Protein AF-A0A4V7ICQ2-F1 (afdb_monomer_lite)

Sequence (90 aa):
MANRILPLMLNQNEQEWMVEMESRLVANDIDVMADGIRVGLGIGKIFTPIHRLLPDSDQFIPVLQDYWKYYPAVYLYYHNTVIKPSGFKC

Secondary structure (DSSP, 8-state):
----PPPEEEEETTEEEEE----S---S-HHHHHHHHHTTS------HHHHTTSTTGGGPPP--GGGPPPPPPP-----TT---------

Structure (mmCIF, N/CA/C/O backbone):
data_AF-A0A4V7ICQ2-F1
#
_entry.id   AF-A0A4V7ICQ2-F1
#
loop_
_atom_site.group_PDB
_atom_site.id
_atom_site.type_symbol
_atom_site.label_atom_id
_atom_site.label_alt_id
_atom_site.label_comp_id
_atom_site.label_asym_id
_atom_site.label_entity_id
_atom_site.label_seq_id
_atom_site.pdbx_PDB_ins_code
_atom_site.Cartn_x
_atom_site.Cartn_y
_atom_site.Cartn_z
_atom_site.occupancy
_atom_site.B_iso_or_equiv
_atom_site.auth_seq_id
_atom_site.auth_comp_id
_atom_site.auth_asym_id
_atom_site.auth_atom_id
_atom_site.pdbx_PDB_model_num
ATOM 1 N N . MET A 1 1 ? 19.634 -1.638 18.663 1.00 39.62 1 MET A N 1
ATOM 2 C CA . MET A 1 1 ? 18.189 -1.362 18.837 1.00 39.62 1 MET A CA 1
ATOM 3 C C . MET A 1 1 ? 17.476 -1.597 17.504 1.00 39.62 1 MET A C 1
ATOM 5 O O . MET A 1 1 ? 17.138 -0.643 16.825 1.00 39.62 1 MET A O 1
ATOM 9 N N . ALA A 1 2 ? 17.327 -2.852 17.076 1.00 51.53 2 ALA A N 1
ATOM 10 C CA . ALA A 1 2 ? 16.952 -3.183 15.697 1.00 51.53 2 ALA A CA 1
ATOM 11 C C . ALA A 1 2 ? 15.813 -4.214 15.668 1.00 51.53 2 ALA A C 1
ATOM 13 O O . ALA A 1 2 ? 16.027 -5.346 15.269 1.00 51.53 2 ALA A O 1
ATOM 14 N N . ASN A 1 3 ? 14.638 -3.847 16.193 1.00 60.25 3 ASN A N 1
ATOM 15 C CA . ASN A 1 3 ? 13.377 -4.563 15.950 1.00 60.25 3 ASN A CA 1
ATOM 16 C C . ASN A 1 3 ? 12.183 -3.712 16.425 1.00 60.25 3 ASN A C 1
ATOM 18 O O . ASN A 1 3 ? 11.473 -4.079 17.358 1.00 60.25 3 ASN A O 1
ATOM 22 N N . ARG A 1 4 ? 12.037 -2.498 15.883 1.00 66.19 4 ARG A N 1
ATOM 23 C CA . ARG A 1 4 ? 10.875 -1.644 16.165 1.00 66.19 4 ARG A CA 1
ATOM 24 C C . ARG A 1 4 ? 10.071 -1.489 14.888 1.00 66.19 4 ARG A C 1
ATOM 26 O O . ARG A 1 4 ? 10.626 -1.099 13.864 1.00 66.19 4 ARG A O 1
ATOM 33 N N . ILE A 1 5 ? 8.785 -1.804 14.969 1.00 75.81 5 ILE A N 1
ATOM 34 C CA . ILE A 1 5 ? 7.825 -1.512 13.910 1.00 75.81 5 ILE A CA 1
ATOM 35 C C . ILE A 1 5 ? 7.536 -0.014 13.998 1.00 75.81 5 ILE A C 1
ATOM 37 O O . ILE A 1 5 ? 7.253 0.496 15.079 1.00 75.81 5 ILE A O 1
ATOM 41 N N . LEU A 1 6 ? 7.694 0.698 12.883 1.00 81.12 6 LEU A N 1
ATOM 42 C CA . LEU A 1 6 ? 7.356 2.116 12.817 1.00 81.12 6 LEU A CA 1
ATOM 43 C C . LEU A 1 6 ? 5.830 2.279 12.758 1.00 81.12 6 LEU A C 1
ATOM 45 O O . LEU A 1 6 ? 5.178 1.465 12.095 1.00 81.12 6 LEU A O 1
ATOM 49 N N . PRO A 1 7 ? 5.269 3.325 13.393 1.00 85.81 7 PRO A N 1
ATOM 50 C CA . PRO A 1 7 ? 3.844 3.610 13.307 1.00 85.81 7 PRO A CA 1
ATOM 51 C C . PRO A 1 7 ? 3.413 3.860 11.858 1.00 85.81 7 PRO A C 1
ATOM 53 O O . PRO A 1 7 ? 4.217 4.194 10.976 1.00 85.81 7 PRO A O 1
ATOM 56 N N . LEU A 1 8 ? 2.116 3.705 11.601 1.00 87.31 8 LEU A N 1
ATOM 57 C CA . LEU A 1 8 ? 1.538 4.014 10.302 1.00 87.31 8 LEU A CA 1
ATOM 58 C C . LEU A 1 8 ? 1.591 5.528 10.075 1.00 87.31 8 LEU A C 1
ATOM 60 O O . LEU A 1 8 ? 0.971 6.297 10.803 1.00 87.31 8 LEU A O 1
ATOM 64 N N . MET A 1 9 ? 2.325 5.929 9.039 1.00 90.06 9 MET A N 1
ATOM 65 C CA . MET A 1 9 ? 2.426 7.318 8.599 1.00 90.06 9 MET A CA 1
ATOM 66 C C . MET A 1 9 ? 1.280 7.644 7.641 1.00 90.06 9 MET A C 1
ATOM 68 O O . MET A 1 9 ? 1.190 7.039 6.568 1.00 90.06 9 MET A O 1
ATOM 72 N N . LEU A 1 10 ? 0.454 8.619 8.003 1.00 91.00 10 LEU A N 1
ATOM 73 C CA . LEU A 1 10 ? -0.611 9.183 7.175 1.00 91.00 10 LEU A CA 1
ATOM 74 C C . LEU A 1 10 ? -0.294 10.650 6.867 1.00 91.00 10 LEU A C 1
ATOM 76 O O . LEU A 1 10 ? 0.323 11.330 7.685 1.00 91.00 10 LEU A O 1
ATOM 80 N N . ASN A 1 11 ? -0.691 11.144 5.697 1.00 92.12 11 ASN A N 1
ATOM 81 C CA . ASN A 1 11 ? -0.542 12.552 5.337 1.00 92.12 11 ASN A CA 1
ATOM 82 C C . ASN A 1 11 ? -1.916 13.215 5.298 1.00 92.12 11 ASN A C 1
ATOM 84 O O . ASN A 1 11 ? -2.737 12.834 4.482 1.00 92.12 11 ASN A O 1
ATOM 88 N N . GLN A 1 12 ? -2.168 14.200 6.152 1.00 91.00 12 GLN A N 1
ATOM 89 C CA . GLN A 1 12 ? -3.397 14.986 6.101 1.00 91.00 12 GLN A CA 1
ATOM 90 C C . GLN A 1 12 ? -3.018 16.456 6.004 1.00 91.00 12 GLN A C 1
ATOM 92 O O . GLN A 1 12 ? -2.390 16.979 6.921 1.00 91.00 12 GLN A O 1
ATOM 97 N N . ASN A 1 13 ? -3.414 17.128 4.921 1.00 86.25 13 ASN A N 1
ATOM 98 C CA . ASN A 1 13 ? -3.116 18.548 4.698 1.00 86.25 13 ASN A CA 1
ATOM 99 C C . ASN A 1 13 ? -1.618 18.869 4.856 1.00 86.25 13 ASN A C 1
ATOM 101 O O . ASN A 1 13 ? -1.258 19.783 5.591 1.00 86.25 13 ASN A O 1
ATOM 105 N N . GLU A 1 14 ? -0.746 18.071 4.227 1.00 83.88 14 GLU A N 1
ATOM 106 C CA . GLU A 1 14 ? 0.722 18.195 4.304 1.00 83.88 14 GLU A CA 1
ATOM 107 C C . GLU A 1 14 ? 1.332 17.897 5.686 1.00 83.88 14 GLU A C 1
ATOM 109 O O . GLU A 1 14 ? 2.554 17.848 5.826 1.00 83.88 14 GLU A O 1
ATOM 114 N N . GLN A 1 15 ? 0.510 17.607 6.696 1.00 88.69 15 GLN A N 1
ATOM 115 C CA . GLN A 1 15 ? 0.957 17.209 8.022 1.00 88.69 15 GLN A CA 1
ATOM 116 C C . GLN A 1 15 ? 1.065 15.685 8.127 1.00 88.69 15 GLN A C 1
ATOM 118 O O . GLN A 1 15 ? 0.153 14.946 7.749 1.00 88.69 15 GLN A O 1
ATOM 123 N N . GLU A 1 16 ? 2.184 15.205 8.672 1.00 90.12 16 GLU A N 1
ATOM 124 C CA . GLU A 1 16 ? 2.378 13.783 8.953 1.00 90.12 16 GLU A CA 1
ATOM 125 C C . GLU A 1 16 ? 1.740 13.387 10.288 1.00 90.12 16 GLU A C 1
ATOM 127 O O . GLU A 1 16 ? 2.006 13.981 11.334 1.00 90.12 16 GLU A O 1
ATOM 132 N N . TRP A 1 17 ? 0.924 12.338 10.242 1.00 91.69 17 TRP A N 1
ATOM 133 C CA . TRP A 1 17 ? 0.283 11.720 11.393 1.00 91.69 17 TRP A CA 1
ATOM 134 C C . TRP A 1 17 ? 0.872 10.335 11.624 1.00 91.69 17 TRP A C 1
ATOM 136 O O . TRP A 1 17 ? 0.959 9.530 10.698 1.00 91.69 17 TRP A O 1
ATOM 146 N N . MET A 1 18 ? 1.254 10.061 12.870 1.00 91.50 18 MET A N 1
ATOM 147 C CA . MET A 1 18 ? 1.736 8.753 13.306 1.00 91.50 18 MET A CA 1
ATOM 148 C C . MET A 1 18 ? 0.626 8.041 14.063 1.00 91.50 18 MET A C 1
ATOM 150 O O . MET A 1 18 ? 0.224 8.486 15.139 1.00 91.50 18 MET A O 1
ATOM 154 N N . VAL A 1 19 ? 0.137 6.940 13.504 1.00 88.50 19 VAL A N 1
ATOM 155 C CA . VAL A 1 19 ? -0.900 6.114 14.123 1.00 88.50 19 VAL A CA 1
ATOM 156 C C . VAL A 1 19 ? -0.286 4.786 14.542 1.00 88.50 19 VAL A C 1
ATOM 158 O O . VAL A 1 19 ? 0.195 4.018 13.708 1.00 88.50 19 VAL A O 1
ATOM 161 N N . GLU A 1 20 ? -0.307 4.513 15.843 1.00 87.50 20 GLU A N 1
ATOM 162 C CA . GLU A 1 20 ? 0.034 3.193 16.371 1.00 87.50 20 GLU A CA 1
ATOM 163 C C . GLU A 1 20 ? -1.078 2.207 16.000 1.00 87.50 20 GLU A C 1
ATOM 165 O O . GLU A 1 20 ? -2.251 2.424 16.308 1.00 87.50 20 GLU A O 1
ATOM 170 N N . MET A 1 21 ? -0.711 1.133 15.303 1.00 83.44 21 MET A N 1
ATOM 171 C CA . MET A 1 21 ? -1.640 0.101 14.849 1.00 83.44 21 MET A CA 1
ATOM 172 C C . MET A 1 21 ? -1.162 -1.253 15.360 1.00 83.44 21 MET A C 1
ATOM 174 O O . MET A 1 21 ? 0.013 -1.596 15.221 1.00 83.44 21 MET A O 1
ATOM 178 N N . GLU A 1 22 ? -2.077 -2.051 15.904 1.00 81.06 22 GLU A N 1
ATOM 179 C CA . GLU A 1 22 ? -1.787 -3.448 16.210 1.00 81.06 22 GLU A CA 1
ATOM 180 C C . GLU A 1 22 ? -1.636 -4.216 14.888 1.00 81.06 22 GLU A C 1
ATOM 182 O O . GLU A 1 22 ? -2.612 -4.498 14.189 1.00 81.06 22 GLU A O 1
ATOM 187 N N . SER A 1 23 ? -0.392 -4.502 14.497 1.00 73.81 23 SER A N 1
ATOM 188 C CA . SER A 1 23 ? -0.125 -5.237 13.263 1.00 73.81 23 SER A CA 1
ATOM 189 C C . SER A 1 23 ? -0.322 -6.734 13.473 1.00 73.81 23 SER A C 1
ATOM 191 O O . SER A 1 23 ? 0.322 -7.344 14.325 1.00 73.81 23 SER A O 1
ATOM 193 N N . ARG A 1 24 ? -1.179 -7.336 12.644 1.00 75.75 24 ARG A N 1
ATOM 194 C CA . ARG A 1 24 ? -1.388 -8.792 12.603 1.00 75.75 24 ARG A CA 1
ATOM 195 C C . ARG A 1 24 ? -0.345 -9.523 11.755 1.00 75.75 24 ARG A C 1
ATOM 197 O O . ARG A 1 24 ? -0.162 -10.722 11.933 1.00 75.75 24 ARG A O 1
ATOM 204 N N . LEU A 1 25 ? 0.319 -8.820 10.833 1.00 82.31 25 LEU A N 1
ATOM 205 C CA . LEU A 1 25 ? 1.313 -9.385 9.923 1.00 82.31 25 LEU A CA 1
ATOM 206 C C . LEU A 1 25 ? 2.347 -8.329 9.527 1.00 82.31 25 LEU A C 1
ATOM 208 O O . LEU A 1 25 ? 2.002 -7.234 9.087 1.00 82.31 25 LEU A O 1
ATOM 212 N N . VAL A 1 26 ? 3.624 -8.690 9.626 1.00 84.75 26 VAL A N 1
ATOM 213 C CA . VAL A 1 26 ? 4.736 -7.913 9.073 1.00 84.75 26 VAL A CA 1
ATOM 214 C C . VAL A 1 26 ? 5.476 -8.799 8.082 1.00 84.75 26 VAL A C 1
ATOM 216 O O . VAL A 1 26 ? 6.062 -9.806 8.473 1.00 84.75 26 VAL A O 1
ATOM 219 N N . ALA A 1 27 ? 5.460 -8.416 6.808 1.00 84.12 27 ALA A N 1
ATOM 220 C CA . ALA A 1 27 ? 6.222 -9.070 5.753 1.00 84.12 27 ALA A CA 1
ATOM 221 C C . ALA A 1 27 ? 6.988 -8.024 4.930 1.00 84.12 27 ALA A C 1
ATOM 223 O O . ALA A 1 27 ? 6.532 -6.896 4.752 1.00 84.12 27 ALA A O 1
ATOM 224 N N . ASN A 1 28 ? 8.178 -8.403 4.461 1.00 82.62 28 ASN A N 1
ATOM 225 C CA . ASN A 1 28 ? 9.017 -7.580 3.577 1.00 82.62 28 ASN A CA 1
ATOM 226 C C . ASN A 1 28 ? 8.732 -7.863 2.089 1.00 82.62 28 ASN A C 1
ATOM 228 O O . ASN A 1 28 ? 9.211 -7.168 1.203 1.00 82.62 28 ASN A O 1
ATOM 232 N N . ASP A 1 29 ? 7.955 -8.905 1.816 1.00 86.31 29 ASP A N 1
ATOM 233 C CA . ASP A 1 29 ? 7.606 -9.321 0.470 1.00 86.31 29 ASP A CA 1
ATOM 234 C C . ASP A 1 29 ? 6.196 -8.822 0.124 1.00 86.31 29 ASP A C 1
ATOM 236 O O . ASP A 1 29 ? 5.253 -8.998 0.903 1.00 86.31 29 ASP A O 1
ATOM 240 N N . ILE A 1 30 ? 6.066 -8.151 -1.022 1.00 86.19 30 ILE A N 1
ATOM 241 C CA . ILE A 1 30 ? 4.801 -7.546 -1.447 1.00 86.19 30 ILE A CA 1
ATOM 242 C C . ILE A 1 30 ? 3.790 -8.623 -1.850 1.00 86.19 30 ILE A C 1
ATOM 244 O O . ILE A 1 30 ? 2.600 -8.430 -1.599 1.00 86.19 30 ILE A O 1
ATOM 248 N N . ASP A 1 31 ? 4.234 -9.757 -2.390 1.00 88.88 31 ASP A N 1
ATOM 249 C CA . ASP A 1 31 ? 3.350 -10.857 -2.773 1.00 88.88 31 ASP A CA 1
ATOM 250 C C . ASP A 1 31 ? 2.761 -11.515 -1.521 1.00 88.88 31 ASP A C 1
ATOM 252 O O . ASP A 1 31 ? 1.547 -11.692 -1.426 1.00 88.88 31 ASP A O 1
ATOM 256 N N . VAL A 1 32 ? 3.591 -11.734 -0.494 1.00 89.62 32 VAL A N 1
ATOM 257 C CA . VAL A 1 32 ? 3.133 -12.238 0.815 1.00 89.62 32 VAL A CA 1
ATOM 258 C C . VAL A 1 32 ? 2.146 -11.267 1.474 1.00 89.62 32 VAL A C 1
ATOM 260 O O . VAL A 1 32 ? 1.148 -11.693 2.062 1.00 89.62 32 VAL A O 1
ATOM 263 N N . MET A 1 33 ? 2.388 -9.955 1.369 1.00 90.44 33 MET A N 1
ATOM 264 C CA . MET A 1 33 ? 1.441 -8.947 1.857 1.00 90.44 33 MET A CA 1
ATOM 265 C C . MET A 1 33 ? 0.125 -8.975 1.071 1.00 90.44 33 MET A C 1
ATOM 267 O O . MET A 1 33 ? -0.941 -8.930 1.685 1.00 90.44 33 MET A O 1
ATOM 271 N N . ALA A 1 34 ? 0.179 -9.059 -0.259 1.00 90.94 34 ALA A N 1
ATOM 272 C CA . ALA A 1 34 ? -1.005 -9.111 -1.112 1.00 90.94 34 ALA A CA 1
ATOM 273 C C . ALA A 1 34 ? -1.848 -10.362 -0.827 1.00 90.94 34 ALA A C 1
ATOM 275 O O . ALA A 1 34 ? -3.063 -10.248 -0.672 1.00 90.94 34 ALA A O 1
ATOM 276 N N . ASP A 1 35 ? -1.220 -11.524 -0.647 1.00 91.25 35 ASP A N 1
ATOM 277 C CA . ASP A 1 35 ? -1.905 -12.761 -0.261 1.00 91.25 35 ASP A CA 1
ATOM 278 C C . ASP A 1 35 ? -2.581 -12.644 1.107 1.00 91.25 35 ASP A C 1
ATOM 280 O O . ASP A 1 35 ? -3.735 -13.045 1.263 1.00 91.25 35 ASP A O 1
ATOM 284 N N . GLY A 1 36 ? -1.913 -12.016 2.080 1.00 90.69 36 GLY A N 1
ATOM 285 C CA . GLY A 1 36 ? -2.508 -11.716 3.384 1.00 90.69 36 GLY A CA 1
ATOM 286 C C . GLY A 1 36 ? -3.775 -10.858 3.277 1.00 90.69 36 GLY A C 1
ATOM 287 O O . GLY A 1 36 ? -4.761 -11.109 3.974 1.00 90.69 36 GLY A O 1
ATOM 288 N N . ILE A 1 37 ? -3.782 -9.875 2.374 1.00 91.56 37 ILE A N 1
ATOM 289 C CA . ILE A 1 37 ? -4.965 -9.046 2.105 1.00 91.56 37 ILE A CA 1
ATOM 290 C C . ILE A 1 37 ? -6.065 -9.879 1.434 1.00 91.56 37 ILE A C 1
ATOM 292 O O . ILE A 1 37 ? -7.216 -9.802 1.863 1.00 91.56 37 ILE A O 1
ATOM 296 N N . ARG A 1 38 ? -5.724 -10.709 0.436 1.00 91.75 38 ARG A N 1
ATOM 297 C CA . ARG A 1 38 ? -6.683 -11.560 -0.300 1.00 91.75 38 ARG A CA 1
ATOM 298 C C . ARG A 1 38 ? -7.452 -12.506 0.614 1.00 91.75 38 ARG A C 1
ATOM 300 O O . ARG A 1 38 ? -8.653 -12.685 0.441 1.00 91.75 38 ARG A O 1
ATOM 307 N N . VAL A 1 39 ? -6.783 -13.084 1.610 1.00 92.00 39 VAL A N 1
ATOM 308 C CA . VAL A 1 39 ? -7.428 -13.985 2.583 1.00 92.00 39 VAL A CA 1
ATOM 309 C C . VAL A 1 39 ? -8.167 -13.241 3.703 1.00 92.00 39 VAL A C 1
ATOM 311 O O . VAL A 1 39 ? -8.696 -13.875 4.615 1.00 92.00 39 VAL A O 1
ATOM 314 N N . GLY A 1 40 ? -8.212 -11.905 3.662 1.00 88.56 40 GLY A N 1
ATOM 315 C CA . GLY A 1 40 ? -8.931 -11.085 4.635 1.00 88.56 40 GLY A CA 1
ATOM 316 C C . GLY A 1 40 ? -8.236 -10.961 5.993 1.00 88.56 40 GLY A C 1
ATOM 317 O O . GLY A 1 40 ? -8.899 -10.680 6.992 1.00 88.56 40 GLY A O 1
ATOM 318 N N . LEU A 1 41 ? -6.911 -11.152 6.064 1.00 89.06 41 LEU A N 1
ATOM 319 C CA . LEU A 1 41 ? -6.160 -11.049 7.323 1.00 89.06 41 LEU A CA 1
ATOM 320 C C . LEU A 1 41 ? -6.224 -9.630 7.922 1.00 89.06 41 LEU A C 1
ATOM 322 O O . LEU A 1 41 ? -6.187 -9.457 9.147 1.00 89.06 41 LEU A O 1
ATOM 326 N N . GLY A 1 42 ? -6.355 -8.618 7.060 1.00 87.25 42 GLY A N 1
ATOM 327 C CA . GLY A 1 42 ? -6.544 -7.226 7.444 1.00 87.25 42 GLY A CA 1
ATOM 328 C C . GLY A 1 42 ? -6.324 -6.245 6.294 1.00 87.25 42 GLY A C 1
ATOM 329 O O . GLY A 1 42 ? -6.268 -6.621 5.124 1.00 87.25 42 GLY A O 1
ATOM 330 N N . ILE A 1 43 ? -6.182 -4.969 6.654 1.00 89.75 43 ILE A N 1
ATOM 331 C CA . ILE A 1 43 ? -5.833 -3.890 5.726 1.00 89.75 43 ILE A CA 1
ATOM 332 C C . ILE A 1 43 ? -4.314 -3.886 5.551 1.00 89.75 43 ILE A C 1
ATOM 334 O O . ILE A 1 43 ? -3.574 -3.720 6.521 1.00 89.75 43 ILE A O 1
ATOM 338 N N . GLY A 1 44 ? -3.852 -4.060 4.316 1.00 89.44 44 GLY A N 1
ATOM 339 C CA . GLY A 1 44 ? -2.436 -3.969 3.977 1.00 89.44 44 GLY A CA 1
ATOM 340 C C . GLY A 1 44 ? -2.076 -2.658 3.286 1.00 89.44 44 GLY A C 1
ATOM 341 O O . GLY A 1 44 ? -2.934 -1.873 2.886 1.00 89.44 44 GLY A O 1
ATOM 342 N N . LYS A 1 45 ? -0.770 -2.430 3.136 1.00 89.00 45 LYS A N 1
ATOM 343 C CA . LYS A 1 45 ? -0.211 -1.256 2.462 1.00 89.00 45 LYS A CA 1
ATOM 344 C C . LYS A 1 45 ? 0.653 -1.714 1.296 1.00 89.00 45 LYS A C 1
ATOM 346 O O . LYS A 1 45 ? 1.664 -2.376 1.510 1.00 89.00 45 LYS A O 1
ATOM 351 N N . ILE A 1 46 ? 0.267 -1.328 0.084 1.00 90.56 46 ILE A N 1
ATOM 352 C CA . ILE A 1 46 ? 0.984 -1.649 -1.154 1.00 90.56 46 ILE A CA 1
ATOM 353 C C . ILE A 1 46 ? 1.250 -0.347 -1.911 1.00 90.56 46 ILE A C 1
ATOM 355 O O . ILE A 1 46 ? 0.405 0.546 -1.952 1.00 90.56 46 ILE A O 1
ATOM 359 N N . PHE A 1 47 ? 2.432 -0.228 -2.516 1.00 89.94 47 PHE A N 1
ATOM 360 C CA . PHE A 1 47 ? 2.744 0.901 -3.388 1.00 89.94 47 PHE A CA 1
ATOM 361 C C . PHE A 1 47 ? 1.888 0.860 -4.654 1.00 89.94 47 PHE A C 1
ATOM 363 O O . PHE A 1 47 ? 1.839 -0.162 -5.335 1.00 89.94 47 PHE A O 1
ATOM 370 N N . THR A 1 48 ? 1.280 1.989 -5.021 1.00 91.44 48 THR A N 1
ATOM 371 C CA . THR A 1 48 ? 0.363 2.080 -6.168 1.00 91.44 48 THR A CA 1
ATOM 372 C C . THR A 1 48 ? 0.946 1.526 -7.475 1.00 91.44 48 THR A C 1
ATOM 374 O O . THR A 1 48 ? 0.230 0.806 -8.165 1.00 91.44 48 THR A O 1
ATOM 377 N N . PRO A 1 49 ? 2.222 1.781 -7.846 1.00 90.00 49 PRO A N 1
ATOM 378 C CA . PRO A 1 49 ? 2.795 1.177 -9.047 1.00 90.00 49 PRO A CA 1
ATOM 379 C C . PRO A 1 49 ? 2.863 -0.351 -8.986 1.00 90.00 49 PRO A C 1
ATOM 381 O O . PRO A 1 49 ? 2.648 -0.988 -10.006 1.00 90.00 49 PRO A O 1
ATOM 384 N N . ILE A 1 50 ? 3.124 -0.930 -7.811 1.00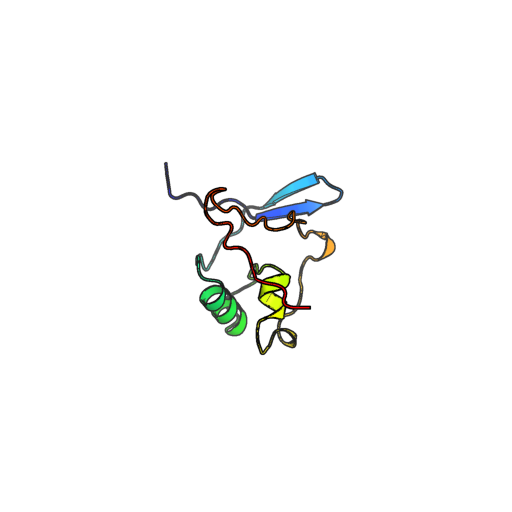 90.44 50 ILE A N 1
ATOM 385 C CA . ILE A 1 50 ? 3.198 -2.385 -7.634 1.00 90.44 50 ILE A CA 1
ATOM 386 C C . ILE A 1 50 ? 1.801 -3.002 -7.634 1.00 90.44 50 ILE A C 1
ATOM 388 O O . ILE A 1 50 ? 1.588 -4.009 -8.297 1.00 90.44 50 ILE A O 1
ATOM 392 N N . HIS A 1 51 ? 0.829 -2.361 -6.976 1.00 92.00 51 HIS A N 1
ATOM 393 C CA . HIS A 1 51 ? -0.577 -2.777 -7.022 1.00 92.00 51 HIS A CA 1
ATOM 394 C C . HIS A 1 51 ? -1.090 -2.901 -8.464 1.00 92.00 51 HIS A C 1
ATOM 396 O O . HIS A 1 51 ? -1.710 -3.904 -8.789 1.00 92.00 51 HIS A O 1
ATOM 402 N N . ARG A 1 52 ? -0.751 -1.958 -9.354 1.00 91.69 52 ARG A N 1
ATOM 403 C CA . ARG A 1 52 ? -1.132 -2.019 -10.781 1.00 91.69 52 ARG A CA 1
ATOM 404 C C . ARG A 1 52 ? -0.519 -3.190 -11.554 1.00 91.69 52 ARG A C 1
ATOM 406 O O . ARG A 1 52 ? -1.004 -3.499 -12.636 1.00 91.69 52 ARG A O 1
ATOM 413 N N . LEU A 1 53 ? 0.565 -3.782 -11.056 1.00 92.25 53 LEU A N 1
ATOM 414 C CA . LEU A 1 53 ? 1.207 -4.945 -11.676 1.00 92.25 53 LEU A CA 1
ATOM 415 C C . LEU A 1 53 ? 0.589 -6.266 -11.202 1.00 92.25 53 LEU A C 1
ATOM 417 O O . LEU A 1 53 ? 0.884 -7.306 -11.789 1.00 92.25 53 LEU A O 1
ATOM 421 N N . LEU A 1 54 ? -0.255 -6.241 -10.164 1.00 91.00 54 LEU A N 1
ATOM 422 C CA . LEU A 1 54 ? -0.951 -7.434 -9.695 1.00 91.00 54 LEU A CA 1
ATOM 423 C C . LEU A 1 54 ? -2.033 -7.848 -10.709 1.00 91.00 54 LEU A C 1
ATOM 425 O O . LEU A 1 54 ? -2.781 -6.991 -11.191 1.00 91.00 54 LEU A O 1
ATOM 429 N N . PRO A 1 55 ? -2.154 -9.151 -11.019 1.00 90.56 55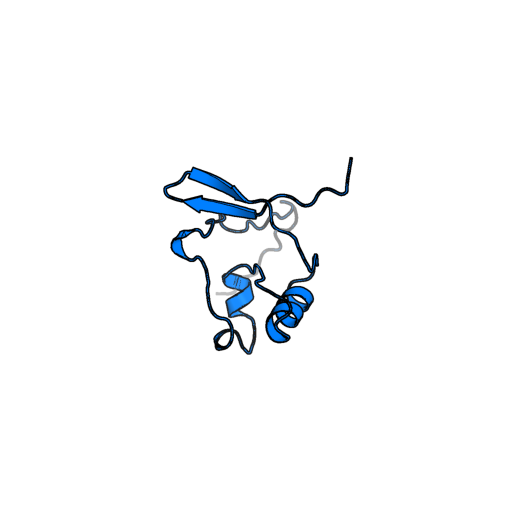 PRO A N 1
ATOM 430 C CA . PRO A 1 55 ? -3.095 -9.648 -12.026 1.00 90.56 55 PRO A CA 1
ATOM 431 C C . PRO A 1 55 ? -4.567 -9.407 -11.655 1.00 90.56 55 PRO A C 1
ATOM 433 O O . PRO A 1 55 ? -5.414 -9.319 -12.536 1.00 90.56 55 PRO A O 1
ATOM 436 N N . ASP A 1 56 ? -4.855 -9.283 -10.365 1.00 92.69 56 ASP A N 1
ATOM 437 C CA . ASP A 1 56 ? -6.167 -9.102 -9.741 1.00 92.69 56 ASP A CA 1
ATOM 438 C C . ASP A 1 56 ? -6.277 -7.742 -9.029 1.00 92.69 56 ASP A C 1
ATOM 440 O O . ASP A 1 56 ? -6.956 -7.597 -8.013 1.00 92.69 56 ASP A O 1
ATOM 444 N N . SER A 1 57 ? -5.559 -6.732 -9.531 1.00 90.81 57 SER A N 1
ATOM 445 C CA . SER A 1 57 ? -5.517 -5.386 -8.941 1.00 90.81 57 SER A CA 1
ATOM 446 C C . SER A 1 57 ? -6.905 -4.755 -8.732 1.00 90.81 57 SER A C 1
ATOM 448 O O . SER A 1 57 ? -7.092 -3.982 -7.790 1.00 90.81 57 SER A O 1
ATOM 450 N N . ASP A 1 58 ? -7.888 -5.117 -9.551 1.00 93.31 58 ASP A N 1
ATOM 451 C CA . ASP A 1 58 ? -9.282 -4.674 -9.487 1.00 93.31 58 ASP A CA 1
ATOM 452 C C . ASP A 1 58 ? -10.063 -5.236 -8.287 1.00 93.31 58 ASP A C 1
ATOM 454 O O . ASP A 1 58 ? -11.077 -4.660 -7.893 1.00 93.31 58 ASP A O 1
ATOM 458 N N . GLN A 1 59 ? -9.576 -6.311 -7.661 1.00 92.94 59 GLN A N 1
ATOM 459 C CA . GLN A 1 59 ? -10.190 -6.902 -6.467 1.00 92.94 59 GLN A CA 1
ATOM 460 C C . GLN A 1 59 ? -9.801 -6.176 -5.170 1.00 92.94 59 GLN A C 1
ATOM 462 O O . GLN A 1 59 ? -10.414 -6.394 -4.123 1.00 92.94 59 GLN A O 1
ATOM 467 N N . PHE A 1 60 ? -8.799 -5.293 -5.217 1.00 92.75 60 PHE A N 1
ATOM 468 C CA . PHE A 1 60 ? -8.359 -4.523 -4.057 1.00 92.75 60 PHE A CA 1
ATOM 469 C C . PHE A 1 60 ? -9.156 -3.225 -3.924 1.00 92.75 60 PHE A C 1
ATOM 471 O O . PHE A 1 60 ? -9.225 -2.415 -4.847 1.00 92.75 60 PHE A O 1
ATOM 478 N N . ILE A 1 61 ? -9.698 -2.985 -2.730 1.00 93.75 61 ILE A N 1
ATOM 479 C CA . ILE A 1 61 ? -10.452 -1.767 -2.425 1.00 93.75 61 ILE A CA 1
ATOM 480 C C . ILE A 1 61 ? -9.500 -0.727 -1.814 1.00 93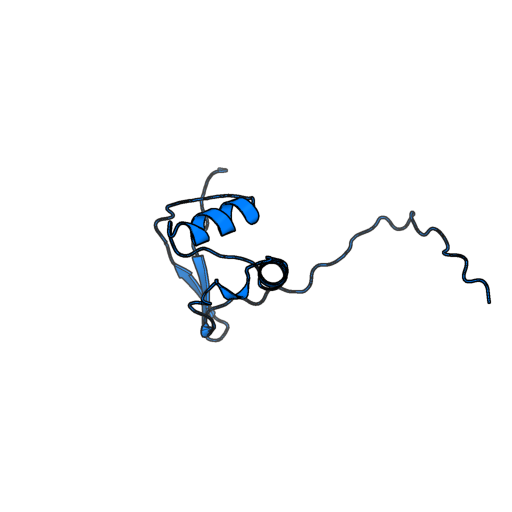.75 61 ILE A C 1
ATOM 482 O O . ILE A 1 61 ? -8.950 -0.968 -0.735 1.00 93.75 61 ILE A O 1
ATOM 486 N N . PRO A 1 62 ? -9.297 0.440 -2.454 1.00 93.69 62 PRO A N 1
ATOM 487 C CA . PRO A 1 62 ? -8.456 1.491 -1.899 1.00 93.69 62 PRO A CA 1
ATOM 488 C C . PRO A 1 62 ? -9.135 2.154 -0.694 1.00 93.69 62 PRO A C 1
ATOM 490 O O . PRO A 1 62 ? -10.251 2.665 -0.789 1.00 93.69 62 PRO A O 1
ATOM 493 N N . VAL A 1 63 ? -8.434 2.193 0.439 1.00 93.44 63 VAL A N 1
ATOM 494 C CA . VAL A 1 63 ? -8.911 2.794 1.695 1.00 93.44 63 VAL A CA 1
ATOM 495 C C . VAL A 1 63 ? -8.041 3.979 2.101 1.00 93.44 63 VAL A C 1
ATOM 497 O O . VAL A 1 63 ? -6.842 3.986 1.829 1.00 93.44 63 VAL A O 1
ATOM 500 N N . LEU A 1 64 ? -8.634 4.969 2.777 1.00 93.12 64 LEU A N 1
ATOM 501 C CA . LEU A 1 64 ? -7.934 6.154 3.302 1.00 93.12 64 LEU A CA 1
ATOM 502 C C . LEU A 1 64 ? -7.158 6.952 2.234 1.00 93.12 64 LEU A C 1
ATOM 504 O O . LEU A 1 64 ? -6.089 7.476 2.526 1.00 93.12 64 LEU A O 1
ATOM 508 N N . GLN A 1 65 ? -7.678 7.038 1.004 1.00 92.88 65 GLN A N 1
ATOM 509 C CA . GLN A 1 65 ? -6.990 7.674 -0.134 1.00 92.88 65 GLN A CA 1
ATOM 510 C C . GLN A 1 65 ? -6.558 9.120 0.145 1.00 92.88 65 GLN A C 1
ATOM 512 O O . GLN A 1 65 ? -5.438 9.496 -0.193 1.00 92.88 65 GLN A O 1
ATOM 517 N N . ASP A 1 66 ? -7.393 9.889 0.846 1.00 92.62 66 ASP A N 1
ATOM 518 C CA . ASP A 1 66 ? -7.105 11.279 1.233 1.00 92.62 66 ASP A CA 1
ATOM 51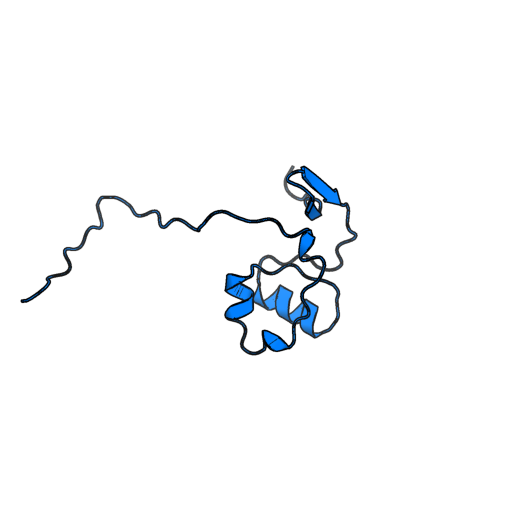9 C C . ASP A 1 66 ? -5.904 11.409 2.182 1.00 92.62 66 ASP A C 1
ATOM 521 O O . ASP A 1 66 ? -5.374 12.501 2.367 1.00 92.62 66 ASP A O 1
ATOM 525 N N . TYR A 1 67 ? -5.477 10.291 2.778 1.00 92.94 67 TYR A N 1
ATOM 526 C CA . TYR A 1 67 ? -4.403 10.216 3.758 1.00 92.94 67 TYR A CA 1
ATOM 527 C C . TYR A 1 67 ? -3.108 9.605 3.206 1.00 92.94 67 TYR A C 1
ATOM 529 O O . TYR A 1 67 ? -2.144 9.388 3.951 1.00 92.94 67 TYR A O 1
ATOM 537 N N . TRP A 1 68 ? -3.083 9.245 1.920 1.00 92.19 68 TRP A N 1
ATOM 538 C CA . TRP A 1 68 ? -1.946 8.557 1.320 1.00 92.19 68 TRP A CA 1
ATOM 539 C C . TRP A 1 68 ? -0.726 9.468 1.209 1.00 92.19 68 TRP A C 1
ATOM 541 O O . TRP A 1 68 ? -0.793 10.611 0.762 1.00 92.19 68 TRP A O 1
ATOM 551 N N . LYS A 1 69 ? 0.435 8.922 1.573 1.00 88.81 69 LYS A N 1
ATOM 552 C CA . LYS A 1 69 ? 1.711 9.611 1.401 1.00 88.81 69 LYS A CA 1
ATOM 553 C C . LYS A 1 69 ? 2.175 9.514 -0.049 1.00 88.81 69 LYS A C 1
ATOM 555 O O . LYS A 1 69 ? 2.290 8.418 -0.598 1.00 88.81 69 LYS A O 1
ATOM 560 N N . TYR A 1 70 ? 2.533 10.654 -0.629 1.00 87.31 70 TYR A N 1
ATOM 561 C CA . TYR A 1 70 ? 3.239 10.699 -1.903 1.00 87.31 70 TYR A CA 1
ATOM 562 C C . TYR A 1 70 ? 4.733 10.490 -1.675 1.00 87.31 70 TYR A C 1
ATOM 564 O O . TYR A 1 70 ? 5.374 11.2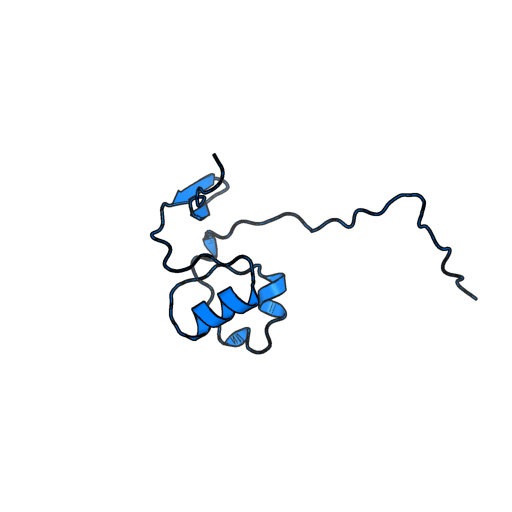11 -0.911 1.00 87.31 70 TYR A O 1
ATOM 572 N N . TYR A 1 71 ? 5.281 9.482 -2.344 1.00 84.62 71 TYR A N 1
ATOM 573 C CA . TYR A 1 71 ? 6.713 9.224 -2.364 1.00 84.62 71 TYR A CA 1
ATOM 574 C C . TYR A 1 71 ? 7.312 9.777 -3.662 1.00 84.62 71 TYR A C 1
ATOM 576 O O . TYR A 1 71 ? 6.662 9.693 -4.709 1.00 84.62 71 TYR A O 1
ATOM 584 N N . PRO A 1 72 ? 8.531 10.343 -3.616 1.00 85.56 72 PRO A N 1
ATOM 585 C CA . PRO A 1 72 ? 9.216 10.796 -4.819 1.00 85.56 72 PRO A CA 1
ATOM 586 C C . PRO A 1 72 ? 9.511 9.620 -5.760 1.00 85.56 72 PRO A C 1
ATOM 588 O O . PRO A 1 72 ? 9.463 8.452 -5.368 1.00 85.56 72 PRO A O 1
ATOM 591 N N . ALA A 1 73 ? 9.831 9.943 -7.013 1.00 85.62 73 ALA A N 1
ATOM 592 C CA . ALA A 1 73 ? 10.195 8.948 -8.014 1.00 85.62 73 ALA A CA 1
ATOM 593 C C . ALA A 1 73 ? 11.418 8.115 -7.586 1.00 85.62 73 ALA A C 1
ATOM 595 O O . ALA A 1 73 ? 12.284 8.572 -6.839 1.00 85.62 73 ALA A O 1
ATOM 596 N N . VAL A 1 74 ? 11.495 6.885 -8.095 1.00 85.25 74 VAL A N 1
ATOM 597 C CA . VAL A 1 74 ? 12.650 6.001 -7.900 1.00 85.25 74 VAL A CA 1
ATOM 598 C C . VAL A 1 74 ? 13.767 6.421 -8.854 1.00 85.25 74 VAL A C 1
ATOM 600 O O . VAL A 1 74 ? 13.522 6.629 -10.041 1.00 85.25 74 VAL A O 1
ATOM 603 N N . TYR A 1 75 ? 14.997 6.518 -8.348 1.00 87.44 75 TYR A N 1
ATOM 604 C CA . TYR A 1 75 ? 16.174 6.904 -9.128 1.00 87.44 75 TYR A CA 1
ATOM 605 C C . TYR A 1 75 ? 17.066 5.693 -9.425 1.00 87.44 75 TYR A C 1
ATOM 607 O O . TYR A 1 75 ? 17.348 4.885 -8.539 1.00 87.44 75 TYR A O 1
ATOM 615 N N . LEU A 1 76 ? 17.538 5.584 -10.671 1.00 86.00 76 LEU A N 1
ATOM 616 C CA . LEU A 1 76 ? 18.534 4.592 -11.073 1.00 86.00 76 LEU A CA 1
ATOM 617 C C . LEU A 1 76 ? 19.936 5.151 -10.830 1.00 86.00 76 LEU A C 1
ATOM 619 O O . LEU A 1 76 ? 20.383 6.060 -11.528 1.00 86.00 76 LEU A O 1
ATOM 623 N N . TYR A 1 77 ? 20.641 4.568 -9.867 1.00 87.25 77 TYR A N 1
ATOM 624 C CA . TYR A 1 77 ? 22.051 4.848 -9.636 1.00 87.25 77 TYR A CA 1
ATOM 625 C C . TYR A 1 77 ? 22.890 3.783 -10.334 1.00 87.25 77 TYR A C 1
ATOM 627 O O . TYR A 1 77 ? 22.752 2.593 -10.059 1.00 87.25 77 TYR A O 1
ATOM 635 N N . TYR A 1 78 ? 23.766 4.213 -11.236 1.00 85.44 78 TYR A N 1
ATOM 636 C CA . TYR A 1 78 ? 24.741 3.347 -11.884 1.00 85.44 78 TYR A CA 1
ATOM 637 C C . TYR A 1 78 ? 26.136 3.945 -11.743 1.00 85.44 78 TYR A C 1
ATOM 639 O O . TYR A 1 78 ? 26.317 5.159 -11.636 1.00 85.44 78 TYR A O 1
ATOM 647 N N . HIS A 1 79 ? 27.141 3.076 -11.719 1.00 83.19 79 HIS A N 1
ATOM 648 C CA . HIS A 1 79 ? 28.524 3.518 -11.675 1.00 83.19 79 HIS A CA 1
ATOM 649 C C . HIS A 1 79 ? 28.907 4.143 -13.025 1.00 83.19 79 HIS A C 1
ATOM 651 O O . HIS A 1 79 ? 28.696 3.533 -14.074 1.00 83.19 79 HIS A O 1
ATOM 657 N N . ASN A 1 80 ? 29.513 5.335 -13.005 1.00 71.81 80 ASN A N 1
ATOM 658 C CA . ASN A 1 80 ? 29.834 6.135 -14.199 1.00 71.81 80 ASN A CA 1
ATOM 659 C C . ASN A 1 80 ? 30.773 5.428 -15.209 1.00 71.81 80 ASN A C 1
ATOM 661 O O . ASN A 1 80 ? 30.985 5.905 -16.316 1.00 71.81 80 ASN A O 1
ATOM 665 N N . THR A 1 81 ? 31.349 4.276 -14.854 1.00 69.75 81 THR A N 1
ATOM 666 C CA . THR A 1 81 ? 32.221 3.492 -15.746 1.00 69.75 81 THR A CA 1
ATOM 667 C C . THR A 1 81 ? 31.476 2.503 -16.644 1.00 69.75 81 THR A C 1
ATOM 669 O O . THR A 1 81 ? 32.102 1.893 -17.506 1.00 69.75 81 THR A O 1
ATOM 672 N N . VAL A 1 82 ? 30.160 2.327 -16.477 1.00 60.56 82 VAL A N 1
ATOM 673 C CA . VAL A 1 82 ? 29.349 1.389 -17.274 1.00 60.56 82 VAL A CA 1
ATOM 674 C C . VAL A 1 82 ? 28.473 2.161 -18.262 1.00 60.56 82 VAL A C 1
ATOM 676 O O . VAL A 1 82 ? 27.252 2.053 -18.262 1.00 60.56 82 VAL A O 1
ATOM 679 N N . ILE A 1 83 ? 29.094 2.964 -19.125 1.00 61.50 83 ILE A N 1
ATOM 680 C CA . ILE A 1 83 ? 28.436 3.450 -20.343 1.00 61.50 83 ILE A CA 1
ATOM 681 C C . ILE A 1 83 ? 28.924 2.552 -21.477 1.00 61.50 83 ILE A C 1
ATOM 683 O O . ILE A 1 83 ? 29.979 2.784 -22.063 1.00 61.50 83 ILE A O 1
ATOM 687 N N . LYS A 1 84 ? 28.180 1.481 -21.772 1.00 61.06 84 LYS A N 1
ATOM 688 C CA . LYS A 1 84 ? 28.386 0.741 -23.021 1.00 61.06 84 LYS A CA 1
ATOM 689 C C . LYS A 1 84 ? 27.736 1.568 -24.135 1.00 61.06 84 LYS A C 1
ATOM 691 O O . LYS A 1 84 ? 26.528 1.783 -24.056 1.00 61.06 84 LYS A O 1
ATOM 696 N N . PRO A 1 85 ? 28.475 2.040 -25.153 1.00 51.50 85 PRO A N 1
ATOM 697 C CA . PRO A 1 85 ? 27.867 2.791 -26.239 1.00 51.50 85 PRO A CA 1
ATOM 698 C C . PRO A 1 85 ? 26.933 1.856 -27.010 1.00 51.50 85 PRO A C 1
ATOM 700 O O . PRO A 1 85 ? 27.361 0.901 -27.660 1.00 51.50 85 PRO A O 1
ATOM 703 N N . SER A 1 86 ? 25.634 2.109 -26.898 1.00 53.28 86 SER A N 1
ATOM 704 C CA . SER A 1 86 ? 24.626 1.561 -27.793 1.00 53.28 86 SER A CA 1
ATOM 705 C C . SER A 1 86 ? 24.887 2.138 -29.180 1.00 53.28 86 SER A C 1
ATOM 707 O O . SER A 1 86 ? 24.623 3.313 -29.431 1.00 53.28 86 SER A O 1
ATOM 709 N N . GLY A 1 87 ? 25.460 1.321 -30.063 1.00 50.03 87 GLY A N 1
ATOM 710 C CA . GLY A 1 87 ? 25.595 1.645 -31.475 1.00 50.03 87 GLY A CA 1
ATOM 711 C C . GLY A 1 87 ? 24.216 1.859 -32.090 1.00 50.03 87 GLY A C 1
ATOM 712 O O . GLY A 1 87 ? 23.527 0.898 -32.420 1.00 50.03 87 GLY A O 1
ATOM 713 N N . PHE A 1 88 ? 23.828 3.122 -32.244 1.00 46.66 88 PHE A N 1
ATOM 714 C CA . PHE A 1 88 ? 22.810 3.535 -33.198 1.00 46.66 88 PHE A C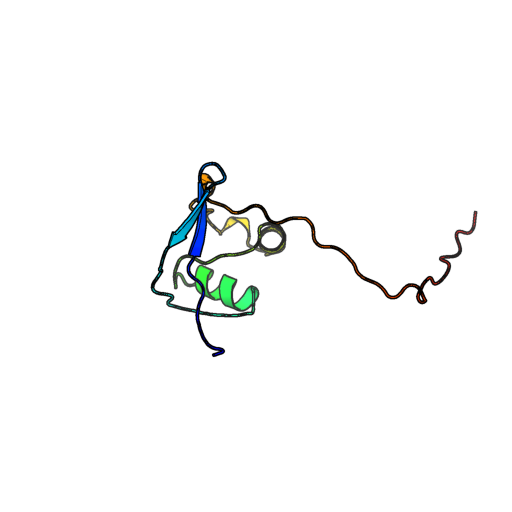A 1
ATOM 715 C C . PHE A 1 88 ? 23.435 3.416 -34.591 1.00 46.66 88 PHE A C 1
ATOM 717 O O . PHE A 1 88 ? 24.331 4.183 -34.942 1.00 46.66 88 PHE A O 1
ATOM 724 N N . LYS A 1 89 ? 23.011 2.415 -35.367 1.00 42.69 89 LYS A N 1
ATOM 725 C CA . LYS A 1 89 ? 23.203 2.425 -36.819 1.00 42.69 89 LYS A CA 1
ATOM 726 C C . LYS A 1 89 ? 22.047 3.222 -37.424 1.00 42.69 89 LYS A C 1
ATOM 728 O O . LYS A 1 89 ? 20.903 2.784 -37.313 1.00 42.69 89 LYS A O 1
ATOM 733 N N . CYS A 1 90 ? 22.368 4.381 -37.995 1.00 44.66 90 CYS A N 1
ATOM 734 C CA . CYS A 1 90 ? 21.579 4.998 -39.059 1.00 44.66 90 CYS A CA 1
ATOM 735 C C . CYS A 1 90 ? 21.777 4.216 -40.362 1.00 44.66 90 CYS A C 1
ATOM 737 O O . CYS A 1 90 ? 22.877 3.633 -40.529 1.00 44.66 90 CYS A O 1
#

Foldseek 3Di:
DPDDDFFDWWAAPNDTDGHHDDDPDDDPDVVVQVVCVVVVVDDGDDDPVVLVVDPVSVVDDDPPPNGDDDDDDDDDDDDPVPPDDPDDDD

pLDDT: mean 82.97, std 13.5, range [39.62, 93.75]

Radius of gyration: 18.56 Å; chains: 1; bounding box: 43×32×58 Å

Organism: NCBI:txid1263829